Protein AF-A0A2S9FWS6-F1 (afdb_monomer)

pLDDT: mean 86.85, std 13.36, range [44.84, 97.12]

Radius of gyration: 15.55 Å; Cα contacts (8 Å, |Δi|>4): 75; chains: 1; bounding box: 38×25×39 Å

Foldseek 3Di:
DVVVQCPPPVSVVLVVVLLVLLVVLVQQLCCQQPCPPHHDHDDDPDPPRNVSSVCSVVVSVCSVVCPVVDDD

Sequence (72 aa):
MLEQRLTSPTDFAVGAFRIAVALLFMMHGPAKLFGWPQGSPAALGAWPMWWAGALEIVLGGLIAIGLFTRAA

Solvent-accessible surface area (backbone atoms only — not comparable to full-atom values): 3868 Å² total; per-residue (Å²): 118,75,66,68,61,59,69,37,71,65,50,42,51,53,53,52,51,40,50,51,52,16,50,52,22,57,53,47,10,39,13,24,59,67,19,38,96,64,60,72,45,40,56,88,84,34,84,67,51,24,56,50,13,52,48,21,44,53,52,16,49,35,47,60,74,43,64,87,65,70,77,130

Secondary structure (DSSP, 8-state):
--HHHHSSHHHHHHHHHHHHHHHHHHHHHHHHHH--SSS-PPPTT-TTHHHHHHHHHHHHHHHHHTTT-S--

Mean predicted aligned error: 6.28 Å

Structure (mmCIF, N/CA/C/O backbone):
data_AF-A0A2S9FWS6-F1
#
_entry.id   AF-A0A2S9FWS6-F1
#
loop_
_atom_site.group_PDB
_atom_site.id
_atom_site.type_symbol
_atom_site.label_atom_id
_atom_site.label_alt_id
_atom_site.label_comp_id
_atom_site.label_asym_id
_atom_site.la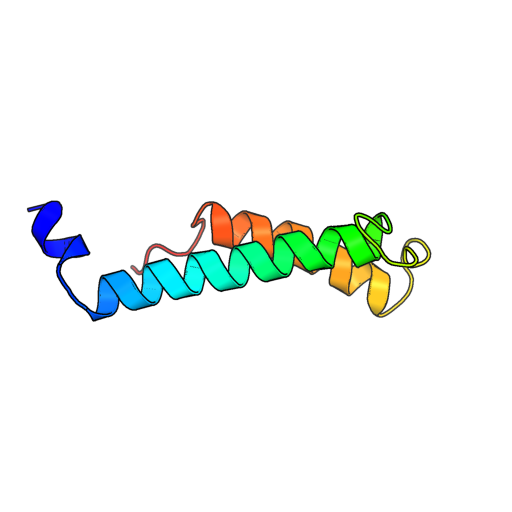bel_entity_id
_atom_site.label_seq_id
_atom_site.pdbx_PDB_ins_code
_atom_site.Cartn_x
_atom_site.Cartn_y
_atom_site.Cartn_z
_atom_site.occupancy
_atom_site.B_iso_or_equiv
_atom_site.auth_seq_id
_atom_site.auth_comp_id
_atom_site.auth_asym_id
_atom_site.auth_atom_id
_atom_site.pdbx_PDB_model_num
ATOM 1 N N . MET A 1 1 ? -21.632 11.265 18.710 1.00 56.38 1 MET A N 1
ATOM 2 C CA . MET A 1 1 ? -21.695 9.846 18.273 1.00 56.38 1 MET A CA 1
ATOM 3 C C . MET A 1 1 ? -20.485 9.428 17.430 1.00 56.38 1 MET A C 1
ATOM 5 O O . MET A 1 1 ? -20.030 8.306 17.594 1.00 56.38 1 MET A O 1
ATOM 9 N N . LEU A 1 2 ? -19.928 10.304 16.577 1.00 57.59 2 LEU A N 1
ATOM 10 C CA . LEU A 1 2 ? -18.723 10.020 15.773 1.00 57.59 2 LEU A CA 1
ATOM 11 C C . LEU A 1 2 ? -17.462 9.783 16.622 1.00 57.59 2 LEU A C 1
ATOM 13 O O . LEU A 1 2 ? -16.697 8.868 16.344 1.00 57.59 2 LEU A O 1
ATOM 17 N N . GLU A 1 3 ? -17.292 10.541 17.704 1.00 61.34 3 GLU A N 1
ATOM 18 C CA . GLU A 1 3 ? -16.121 10.426 18.587 1.00 61.34 3 GLU A CA 1
ATOM 19 C C . GLU A 1 3 ? -16.079 9.078 19.327 1.00 61.34 3 GLU A C 1
ATOM 21 O O . GLU A 1 3 ? -15.017 8.479 19.451 1.00 61.34 3 GLU A O 1
ATOM 26 N N . GLN A 1 4 ? -17.243 8.525 19.698 1.00 60.50 4 GLN A N 1
ATOM 27 C CA . GLN A 1 4 ? -17.346 7.220 20.369 1.00 60.50 4 GLN A CA 1
ATOM 28 C C . GLN A 1 4 ? -16.845 6.039 19.520 1.00 60.50 4 GLN A C 1
ATOM 30 O O . GLN A 1 4 ? -16.490 4.999 20.070 1.00 60.50 4 GLN A O 1
ATOM 35 N N . ARG A 1 5 ? -16.828 6.175 18.187 1.00 60.34 5 ARG A N 1
ATOM 36 C CA . ARG A 1 5 ? -16.333 5.142 17.259 1.00 60.34 5 ARG A CA 1
ATOM 37 C C . ARG A 1 5 ? -14.811 5.146 17.121 1.00 60.34 5 ARG A C 1
ATOM 39 O O . ARG A 1 5 ? -14.251 4.160 16.683 1.00 60.34 5 ARG A O 1
ATOM 46 N N . LEU A 1 6 ? -14.134 6.237 17.473 1.00 62.12 6 LEU A N 1
ATOM 47 C CA . LEU A 1 6 ? -12.667 6.301 17.434 1.00 62.12 6 LEU A CA 1
ATOM 48 C C . LEU A 1 6 ? -12.042 5.997 18.801 1.00 62.12 6 LEU A C 1
ATOM 50 O O . LEU A 1 6 ? -10.866 5.660 18.877 1.00 62.12 6 LEU A O 1
ATOM 54 N N . THR A 1 7 ? -12.823 6.099 19.880 1.00 68.69 7 THR A N 1
ATOM 55 C CA . THR A 1 7 ? -12.361 5.870 21.259 1.00 68.69 7 THR A CA 1
ATOM 56 C C . THR A 1 7 ? -12.313 4.397 21.664 1.00 68.69 7 THR A C 1
ATOM 58 O O . THR A 1 7 ? -11.780 4.080 22.724 1.00 68.69 7 THR A O 1
ATOM 61 N N . SER A 1 8 ? -12.878 3.491 20.860 1.00 80.31 8 SER A N 1
ATOM 62 C CA . SER A 1 8 ? -12.741 2.051 21.087 1.00 80.31 8 SER A CA 1
ATOM 63 C C . SER A 1 8 ? -11.307 1.617 20.749 1.00 80.31 8 SER A C 1
ATOM 65 O O . SER A 1 8 ? -10.858 1.855 19.624 1.00 80.31 8 SER A O 1
ATOM 67 N N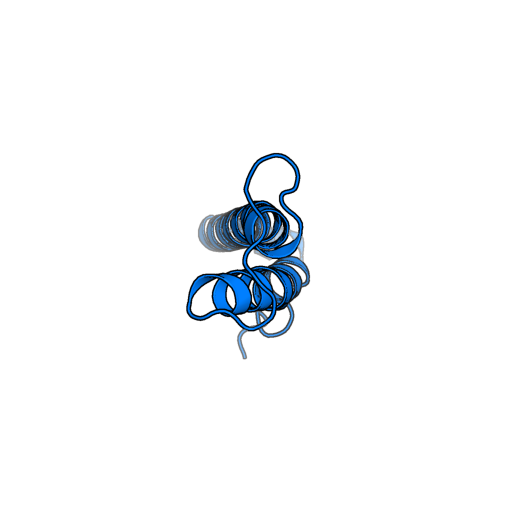 . PRO A 1 9 ? -10.581 0.948 21.666 1.00 83.75 9 PRO A N 1
ATOM 68 C CA . PRO A 1 9 ? -9.223 0.466 21.400 1.00 83.75 9 PRO A CA 1
ATOM 69 C C . PRO A 1 9 ? -9.128 -0.413 20.145 1.00 83.75 9 PRO A C 1
ATOM 71 O O . PRO A 1 9 ? -8.137 -0.360 19.418 1.00 83.75 9 PRO A O 1
ATOM 74 N N . THR A 1 10 ? -10.178 -1.189 19.864 1.00 84.88 10 THR A N 1
ATOM 75 C CA . THR A 1 10 ? -10.265 -2.067 18.691 1.00 84.88 10 THR A CA 1
ATOM 76 C C . THR A 1 10 ? -10.343 -1.275 17.390 1.00 84.88 10 THR A C 1
ATOM 78 O O . THR A 1 10 ? -9.630 -1.589 16.438 1.00 84.88 10 THR A O 1
ATOM 81 N N . ASP A 1 11 ? -11.162 -0.224 17.355 1.00 84.38 11 ASP A N 1
ATOM 82 C CA . ASP A 1 11 ? -11.363 0.588 16.151 1.00 84.38 11 ASP A CA 1
ATOM 83 C C . ASP A 1 11 ? -10.078 1.353 15.799 1.00 84.38 11 ASP A C 1
ATOM 85 O O . ASP A 1 11 ? -9.681 1.426 14.631 1.00 84.38 11 ASP A O 1
ATOM 89 N N . PHE A 1 12 ? -9.357 1.828 16.822 1.00 85.1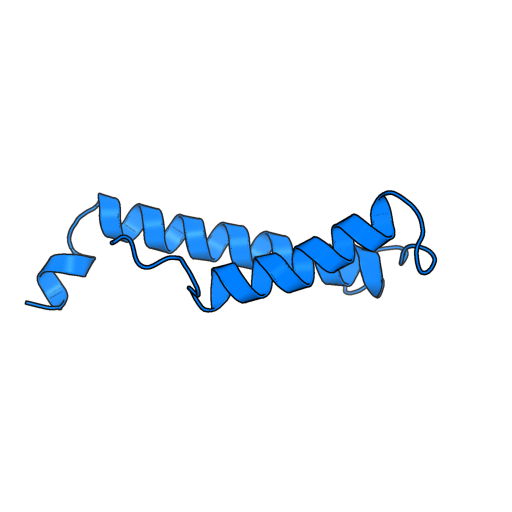2 12 PHE A N 1
ATOM 90 C CA . PHE A 1 12 ? -8.031 2.418 16.651 1.00 85.12 12 PHE A CA 1
ATOM 91 C C . PHE A 1 12 ? -7.006 1.403 16.121 1.00 85.12 12 PHE A C 1
ATOM 93 O O . PHE A 1 12 ? -6.290 1.696 15.161 1.00 85.12 12 PHE A O 1
ATOM 100 N N . ALA A 1 13 ? -6.950 0.199 16.700 1.00 89.56 13 ALA A N 1
ATOM 101 C CA . ALA A 1 13 ? -6.014 -0.843 16.279 1.00 89.56 13 ALA A CA 1
ATOM 102 C C . ALA A 1 13 ? -6.232 -1.266 14.815 1.00 89.56 13 ALA A C 1
ATOM 104 O O . ALA A 1 13 ? -5.267 -1.387 14.057 1.00 89.56 13 ALA A O 1
ATOM 105 N N . VAL A 1 14 ? -7.489 -1.427 14.390 1.00 88.94 14 VAL A N 1
ATOM 106 C CA . VAL A 1 14 ? -7.837 -1.760 12.999 1.00 88.94 14 VAL A CA 1
ATOM 107 C C . VAL A 1 14 ? -7.434 -0.632 12.047 1.00 88.94 14 VAL A C 1
ATOM 109 O O . VAL A 1 14 ? -6.843 -0.898 10.9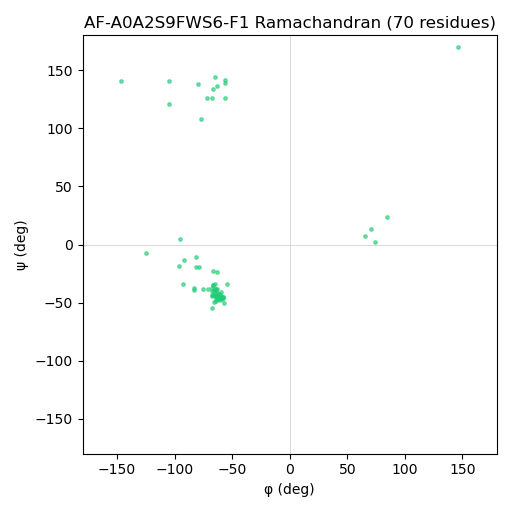99 1.00 88.94 14 VAL A O 1
ATOM 112 N N . GLY A 1 15 ? -7.691 0.628 12.414 1.00 89.31 15 GLY A N 1
ATOM 113 C CA . GLY A 1 15 ? -7.267 1.789 11.628 1.00 89.31 15 GLY A CA 1
ATOM 114 C C . GLY A 1 15 ? -5.746 1.872 11.464 1.00 89.31 15 GLY A C 1
ATOM 115 O O . GLY A 1 15 ? -5.254 2.044 10.347 1.00 89.31 15 GLY A O 1
ATOM 116 N N . ALA A 1 16 ? -4.998 1.683 12.554 1.00 91.12 16 ALA A N 1
ATOM 117 C CA . ALA A 1 16 ? -3.536 1.681 12.543 1.00 91.12 16 ALA A CA 1
ATOM 118 C C . ALA A 1 16 ? -2.968 0.535 11.691 1.00 91.12 16 ALA A C 1
ATOM 120 O O . ALA A 1 16 ? -2.090 0.763 10.857 1.00 91.12 16 ALA A O 1
ATOM 121 N N . PHE A 1 17 ? -3.509 -0.678 11.840 1.00 91.88 17 PHE A N 1
ATOM 122 C CA . PHE A 1 17 ? -3.112 -1.834 11.037 1.00 91.88 17 PHE A CA 1
ATOM 123 C C . PHE A 1 17 ? -3.344 -1.590 9.543 1.00 91.88 17 PHE A C 1
ATOM 125 O O . PHE A 1 17 ? -2.459 -1.835 8.724 1.00 91.88 17 PHE A O 1
ATOM 132 N N . ARG A 1 18 ? -4.503 -1.028 9.186 1.00 92.19 18 ARG A N 1
ATOM 133 C CA . ARG A 1 18 ? -4.844 -0.679 7.803 1.00 92.19 18 ARG A CA 1
ATOM 134 C C . ARG A 1 18 ? -3.827 0.284 7.191 1.00 92.19 18 ARG A C 1
ATOM 136 O O . ARG A 1 18 ? -3.362 0.054 6.077 1.00 92.19 18 ARG A O 1
ATOM 143 N N . ILE A 1 19 ? -3.458 1.333 7.928 1.00 93.62 19 ILE A N 1
ATOM 144 C CA . ILE A 1 19 ? -2.453 2.310 7.488 1.00 93.62 19 ILE A CA 1
ATOM 145 C C . ILE A 1 19 ? -1.086 1.641 7.322 1.00 93.62 19 ILE A C 1
ATOM 147 O O . ILE A 1 19 ? -0.434 1.842 6.300 1.00 93.62 19 ILE A O 1
ATOM 151 N N . ALA A 1 20 ? -0.666 0.820 8.287 1.00 95.81 20 ALA A N 1
ATOM 152 C CA . ALA A 1 20 ? 0.620 0.133 8.235 1.00 95.81 20 ALA A CA 1
ATOM 153 C C . ALA A 1 20 ? 0.729 -0.793 7.012 1.00 95.81 20 ALA A C 1
ATOM 155 O O . ALA A 1 20 ? 1.708 -0.725 6.272 1.00 95.81 20 ALA A O 1
ATOM 156 N N . VAL A 1 21 ? -0.294 -1.613 6.754 1.00 95.38 21 VAL A N 1
ATOM 157 C CA . VAL A 1 21 ? -0.315 -2.524 5.599 1.00 95.38 21 VAL A CA 1
ATOM 158 C C . VAL A 1 21 ? -0.337 -1.751 4.278 1.00 95.38 21 VAL A C 1
ATOM 160 O O . VAL A 1 21 ? 0.432 -2.080 3.374 1.00 95.38 21 VAL A O 1
ATOM 163 N N . ALA A 1 22 ? -1.159 -0.700 4.171 1.00 95.25 22 ALA A N 1
ATOM 164 C CA . ALA A 1 22 ? -1.188 0.155 2.984 1.00 95.25 22 ALA A CA 1
ATOM 165 C C . ALA A 1 22 ? 0.182 0.783 2.700 1.00 95.25 22 ALA A C 1
ATOM 167 O O . ALA A 1 22 ? 0.650 0.758 1.561 1.00 95.25 22 ALA A O 1
ATOM 168 N N . LEU A 1 23 ? 0.845 1.305 3.737 1.00 95.12 23 LEU A N 1
ATOM 169 C CA . LEU A 1 23 ? 2.169 1.908 3.620 1.00 95.12 23 LEU A CA 1
ATOM 170 C C . LEU A 1 23 ? 3.207 0.885 3.149 1.00 95.12 23 LEU A C 1
ATOM 172 O O . LEU A 1 23 ? 3.959 1.166 2.218 1.00 95.12 23 LEU A O 1
ATOM 176 N N . LEU A 1 24 ? 3.225 -0.309 3.750 1.00 95.56 24 LEU A N 1
ATOM 177 C CA . LEU A 1 24 ? 4.150 -1.373 3.361 1.00 95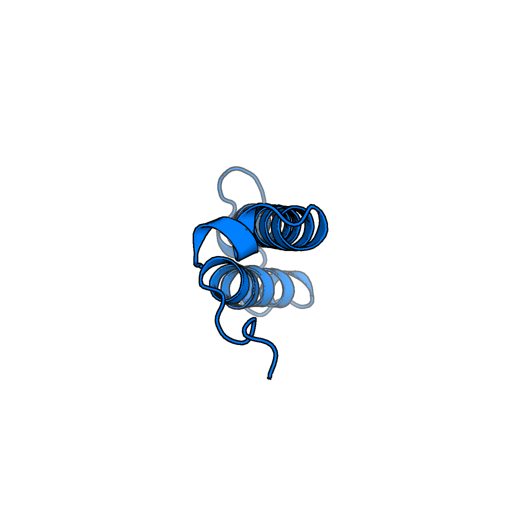.56 24 LEU A CA 1
ATOM 178 C C . LEU A 1 24 ? 3.982 -1.739 1.883 1.00 95.56 24 LEU A C 1
ATOM 180 O O . LEU A 1 24 ? 4.973 -1.817 1.159 1.00 95.56 24 LEU A O 1
ATOM 184 N N . PHE A 1 25 ? 2.748 -1.897 1.409 1.00 95.81 25 PHE A N 1
ATOM 185 C CA . PHE A 1 25 ? 2.469 -2.215 0.008 1.00 95.81 25 PHE A CA 1
ATOM 186 C C . PHE A 1 25 ? 2.881 -1.071 -0.931 1.00 95.81 25 PHE A C 1
ATOM 188 O O . PHE A 1 25 ? 3.518 -1.312 -1.955 1.00 95.81 25 PHE A O 1
ATOM 195 N N . MET A 1 26 ? 2.606 0.179 -0.548 1.00 94.25 26 MET A N 1
ATOM 196 C CA . MET A 1 26 ? 3.015 1.369 -1.304 1.00 94.25 26 MET A CA 1
ATOM 197 C C . MET A 1 26 ? 4.530 1.584 -1.344 1.00 94.25 26 MET A C 1
ATOM 199 O O . MET A 1 26 ? 5.014 2.241 -2.257 1.00 94.25 26 MET A O 1
ATOM 203 N N . MET A 1 27 ? 5.293 1.042 -0.395 1.00 94.38 27 MET A N 1
ATOM 204 C CA . MET A 1 27 ? 6.759 1.071 -0.439 1.00 94.38 27 MET A CA 1
ATOM 205 C C . MET A 1 27 ? 7.333 -0.051 -1.310 1.00 94.38 27 MET A C 1
ATOM 207 O O . MET A 1 27 ? 8.300 0.165 -2.038 1.00 94.38 27 MET A O 1
ATOM 211 N N . HIS A 1 28 ? 6.744 -1.247 -1.259 1.00 94.19 28 HIS A N 1
ATOM 212 C CA . HIS A 1 28 ? 7.279 -2.417 -1.957 1.00 94.19 28 HIS A CA 1
ATOM 213 C C . HIS A 1 28 ? 6.863 -2.485 -3.432 1.00 94.19 28 HIS A C 1
ATOM 215 O O . HIS A 1 28 ? 7.687 -2.852 -4.273 1.00 94.19 28 HIS A O 1
ATOM 221 N N . GLY A 1 29 ? 5.633 -2.089 -3.765 1.00 94.56 29 GLY A N 1
ATOM 222 C CA . GLY A 1 29 ? 5.125 -2.124 -5.136 1.00 94.56 29 GLY A CA 1
ATOM 223 C C . GLY A 1 29 ? 5.992 -1.310 -6.103 1.00 94.56 29 GLY A C 1
ATOM 224 O O . GLY A 1 29 ? 6.444 -1.856 -7.116 1.00 94.56 29 GLY A O 1
ATOM 225 N N . PRO A 1 30 ? 6.321 -0.042 -5.782 1.00 95.31 30 PRO A N 1
ATOM 226 C CA . PRO A 1 30 ? 7.193 0.766 -6.621 1.00 95.31 30 PRO A CA 1
ATOM 227 C C . PRO A 1 30 ? 8.619 0.228 -6.710 1.00 95.31 30 PRO A C 1
ATOM 229 O O . PRO A 1 30 ? 9.221 0.302 -7.780 1.00 95.31 30 PRO A O 1
ATOM 232 N N . ALA A 1 31 ? 9.144 -0.375 -5.641 1.00 95.69 31 ALA A N 1
ATOM 233 C CA . ALA A 1 31 ? 10.468 -0.990 -5.675 1.00 95.69 31 ALA A CA 1
ATOM 234 C C . ALA A 1 31 ? 10.510 -2.162 -6.670 1.00 95.69 31 ALA A C 1
ATOM 236 O O . ALA A 1 31 ? 11.478 -2.305 -7.415 1.00 95.69 31 ALA A O 1
ATOM 237 N N . LYS A 1 32 ? 9.434 -2.959 -6.745 1.00 94.56 32 LYS A N 1
ATOM 238 C CA . LYS A 1 32 ? 9.322 -4.090 -7.680 1.00 94.56 32 LYS A CA 1
ATOM 239 C C . LYS A 1 32 ? 9.062 -3.672 -9.124 1.00 94.56 32 LYS A C 1
ATOM 241 O O . LYS A 1 32 ? 9.588 -4.312 -10.028 1.00 94.56 32 LYS A O 1
ATOM 246 N N . LEU A 1 33 ? 8.246 -2.645 -9.359 1.00 95.50 33 LEU A N 1
ATOM 247 C CA . LEU A 1 33 ? 7.843 -2.245 -10.716 1.00 95.50 33 LEU A CA 1
ATOM 248 C C . LEU A 1 33 ? 8.743 -1.175 -11.337 1.00 95.50 33 LEU A C 1
ATOM 250 O O . LEU A 1 33 ? 8.950 -1.177 -12.547 1.00 95.50 33 LEU A O 1
ATOM 254 N N . PHE A 1 34 ? 9.263 -0.266 -10.515 1.00 93.81 34 PHE A N 1
ATOM 255 C CA . PHE A 1 34 ? 9.965 0.937 -10.963 1.00 93.81 34 PHE A CA 1
ATOM 256 C C . PHE A 1 34 ? 11.378 1.065 -10.376 1.00 93.81 34 PHE A C 1
ATOM 258 O O . PHE A 1 34 ? 12.112 1.962 -10.776 1.00 93.81 34 PHE A O 1
ATOM 265 N N . GLY A 1 35 ? 11.779 0.197 -9.438 1.00 92.00 35 GLY A N 1
ATOM 266 C CA . GLY A 1 35 ? 13.092 0.271 -8.781 1.00 92.00 35 GLY A CA 1
ATOM 267 C C . GLY A 1 35 ? 13.247 1.448 -7.811 1.00 92.00 35 GLY A C 1
ATOM 268 O O . GLY A 1 35 ? 14.360 1.758 -7.398 1.00 92.00 35 GLY A O 1
ATOM 269 N N . TRP A 1 36 ? 12.149 2.114 -7.444 1.00 91.44 36 TRP A N 1
ATOM 270 C CA . TRP A 1 36 ? 12.146 3.296 -6.580 1.00 91.44 36 TRP A CA 1
ATOM 271 C C . TRP A 1 36 ? 11.651 2.957 -5.167 1.00 91.44 36 TRP A C 1
ATOM 273 O O . TRP A 1 36 ? 10.659 2.238 -5.050 1.00 91.44 36 TRP A O 1
ATOM 283 N N . PRO A 1 37 ? 12.233 3.515 -4.087 1.00 86.75 37 PRO A N 1
ATOM 284 C CA . PRO A 1 37 ? 13.418 4.386 -4.046 1.00 86.75 37 PRO A CA 1
ATOM 285 C C . PRO A 1 37 ? 14.751 3.630 -4.173 1.00 86.75 37 PRO A C 1
ATOM 287 O O . PRO A 1 37 ? 15.762 4.219 -4.546 1.00 86.75 37 PRO A O 1
ATOM 290 N N . GLN A 1 38 ? 14.742 2.322 -3.916 1.00 86.62 38 GLN A N 1
ATOM 291 C CA . GLN A 1 38 ? 15.865 1.423 -4.151 1.00 86.62 38 GLN A CA 1
ATOM 292 C C . GLN A 1 38 ? 15.347 0.040 -4.553 1.00 86.62 38 GLN A C 1
ATOM 294 O O . GLN A 1 38 ? 14.363 -0.449 -3.996 1.00 86.62 38 GLN A O 1
ATOM 299 N N . GLY A 1 39 ? 16.022 -0.606 -5.500 1.00 85.88 39 GLY A N 1
ATOM 300 C CA . GLY A 1 39 ? 15.667 -1.935 -5.992 1.00 85.88 39 GLY A CA 1
ATOM 301 C C . GLY A 1 39 ? 15.987 -2.092 -7.475 1.00 85.88 39 GLY A C 1
ATOM 302 O O . GLY A 1 39 ? 16.313 -1.124 -8.158 1.00 85.88 39 GLY A O 1
ATOM 303 N N . SER A 1 40 ? 15.894 -3.322 -7.976 1.00 90.69 40 SER A N 1
ATOM 304 C CA . SER A 1 40 ? 15.935 -3.594 -9.413 1.00 90.69 40 SER A CA 1
ATOM 305 C C . SER A 1 40 ? 14.514 -3.917 -9.877 1.00 90.69 40 SER A C 1
ATOM 307 O O . SER A 1 40 ? 13.915 -4.849 -9.329 1.00 90.69 40 SER A O 1
ATOM 309 N N . PRO A 1 41 ? 13.947 -3.151 -10.826 1.00 94.75 41 PRO A N 1
ATOM 310 C CA . PRO A 1 41 ? 12.606 -3.417 -11.315 1.00 94.75 41 PRO A CA 1
ATOM 311 C C . PRO A 1 41 ? 12.556 -4.783 -11.998 1.00 94.75 41 PRO A C 1
ATOM 313 O O . PRO A 1 41 ? 13.441 -5.154 -12.773 1.00 94.75 41 PRO A O 1
ATOM 316 N N . ALA A 1 42 ? 11.501 -5.537 -11.711 1.00 94.81 42 ALA A N 1
ATOM 317 C CA . ALA A 1 42 ? 11.247 -6.808 -12.360 1.00 94.81 42 ALA A CA 1
ATOM 318 C C . ALA A 1 42 ? 10.970 -6.594 -13.852 1.00 94.81 42 ALA A C 1
ATOM 320 O O . ALA A 1 42 ? 10.305 -5.632 -14.244 1.00 94.81 42 ALA A O 1
ATOM 321 N N . ALA A 1 43 ? 11.427 -7.534 -14.682 1.00 95.62 43 ALA A N 1
ATOM 322 C CA . ALA A 1 43 ? 11.068 -7.540 -16.093 1.00 95.62 43 ALA A CA 1
ATOM 323 C C . ALA A 1 43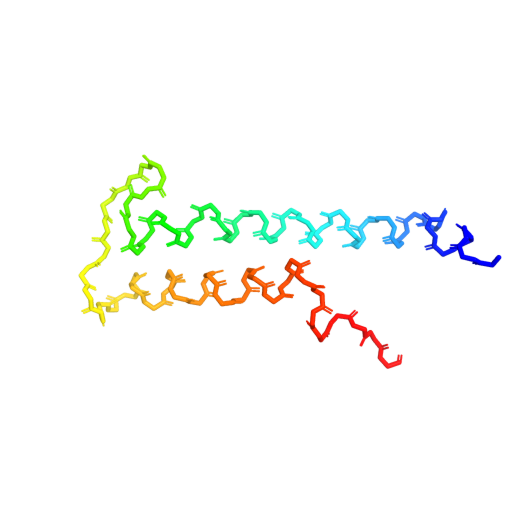 ? 9.538 -7.575 -16.256 1.00 95.62 43 ALA A C 1
ATOM 325 O O . ALA A 1 43 ? 8.832 -8.239 -15.493 1.00 95.62 43 ALA A O 1
ATOM 326 N N . LEU A 1 44 ? 9.026 -6.843 -17.247 1.00 95.31 44 LEU A N 1
ATOM 327 C CA . LEU A 1 44 ? 7.590 -6.714 -17.483 1.00 95.31 44 LEU A CA 1
ATOM 328 C C . LEU A 1 44 ? 6.944 -8.099 -17.659 1.00 95.31 44 LEU A C 1
ATOM 330 O O . LEU A 1 44 ? 7.391 -8.897 -18.479 1.00 95.31 44 LEU A O 1
ATOM 334 N N . GLY A 1 45 ? 5.903 -8.387 -16.875 1.00 94.69 45 GLY A N 1
ATOM 335 C CA . GLY A 1 45 ? 5.189 -9.668 -16.909 1.00 94.69 45 GLY A CA 1
ATOM 336 C C . GLY A 1 45 ? 5.936 -10.850 -16.276 1.00 94.69 45 GLY A C 1
ATOM 337 O O . GLY A 1 45 ? 5.404 -11.961 -16.272 1.00 94.69 45 GLY A O 1
ATOM 338 N N . ALA A 1 46 ? 7.132 -10.641 -15.714 1.00 96.44 46 ALA A N 1
ATOM 339 C CA . ALA A 1 46 ? 7.916 -11.712 -15.113 1.00 96.44 46 ALA A CA 1
ATOM 340 C C . ALA A 1 46 ? 7.256 -12.265 -13.846 1.00 96.44 46 ALA A C 1
ATOM 342 O O . ALA A 1 46 ? 6.972 -11.547 -12.879 1.00 96.44 46 ALA A O 1
ATOM 343 N N . TRP A 1 47 ? 7.067 -13.580 -13.830 1.00 93.81 47 TRP A N 1
ATOM 344 C CA . TRP A 1 47 ? 6.652 -14.298 -12.637 1.00 93.81 47 TRP A CA 1
ATOM 345 C C . TRP A 1 47 ? 7.849 -14.543 -11.700 1.00 93.81 47 TRP A C 1
ATOM 347 O O . TRP A 1 47 ? 8.914 -14.925 -12.185 1.00 93.81 47 TRP A O 1
ATOM 357 N N . PRO A 1 48 ? 7.707 -14.377 -10.369 1.00 94.38 48 PRO A N 1
ATOM 358 C CA . PRO A 1 48 ? 6.531 -13.877 -9.640 1.00 94.38 48 PRO A CA 1
ATOM 359 C C . PRO A 1 48 ? 6.554 -12.355 -9.404 1.00 94.38 48 PRO A C 1
ATOM 361 O O . PRO A 1 48 ? 5.550 -11.766 -9.007 1.00 94.38 48 PRO A O 1
ATOM 364 N N . MET A 1 49 ? 7.707 -11.713 -9.610 1.00 95.00 49 MET A N 1
ATOM 365 C CA . MET A 1 49 ? 7.999 -10.397 -9.035 1.00 95.00 49 MET A CA 1
ATOM 366 C C . MET A 1 49 ? 7.198 -9.249 -9.647 1.00 95.00 49 MET A C 1
ATOM 368 O O . MET A 1 49 ? 6.772 -8.356 -8.915 1.00 95.00 49 MET A O 1
ATOM 372 N N . TRP A 1 50 ? 6.959 -9.270 -10.960 1.00 96.06 50 TRP A N 1
ATOM 373 C CA . TRP A 1 50 ? 6.200 -8.205 -11.612 1.00 96.06 50 TRP A CA 1
ATOM 374 C C . TRP A 1 50 ? 4.735 -8.214 -11.161 1.00 96.06 50 TRP A C 1
ATOM 376 O O . TRP A 1 50 ? 4.179 -7.182 -10.792 1.00 96.06 50 TRP A O 1
ATOM 386 N N . TRP A 1 51 ? 4.140 -9.406 -11.090 1.00 97.12 51 TRP A N 1
ATOM 387 C CA . TRP A 1 51 ? 2.772 -9.591 -10.608 1.00 97.12 51 TRP A CA 1
ATOM 388 C C . TRP A 1 51 ? 2.627 -9.243 -9.126 1.00 97.12 51 TRP A C 1
ATOM 390 O O . TRP A 1 51 ? 1.650 -8.598 -8.752 1.00 97.12 51 TRP A O 1
ATOM 400 N N . ALA A 1 52 ? 3.616 -9.586 -8.295 1.00 96.62 52 ALA A N 1
ATOM 401 C CA . ALA A 1 52 ? 3.644 -9.164 -6.896 1.00 96.62 52 ALA A CA 1
ATOM 402 C C . ALA A 1 52 ? 3.631 -7.631 -6.765 1.00 96.62 52 ALA A C 1
ATOM 404 O O . ALA A 1 52 ? 2.824 -7.091 -6.014 1.00 96.62 52 ALA A O 1
ATOM 405 N N . GLY A 1 53 ? 4.463 -6.922 -7.537 1.00 96.31 53 GLY A N 1
ATOM 406 C CA . GLY A 1 53 ? 4.492 -5.457 -7.532 1.00 96.31 53 GLY A CA 1
ATOM 407 C C . GLY A 1 53 ? 3.179 -4.824 -8.004 1.00 96.31 53 GLY A C 1
ATOM 408 O O . GLY A 1 53 ? 2.692 -3.875 -7.390 1.00 96.31 53 GLY A O 1
ATOM 409 N N . ALA A 1 54 ? 2.563 -5.376 -9.053 1.00 96.75 54 ALA A N 1
ATOM 410 C CA . ALA A 1 54 ? 1.266 -4.914 -9.551 1.00 96.75 54 ALA A CA 1
ATOM 411 C C . ALA A 1 54 ? 0.159 -5.074 -8.498 1.00 96.75 54 ALA A C 1
ATOM 413 O O . ALA A 1 54 ? -0.605 -4.138 -8.248 1.00 96.75 54 ALA A O 1
ATOM 414 N N . LEU A 1 55 ? 0.106 -6.234 -7.837 1.00 96.62 55 LEU A N 1
ATOM 415 C CA . LEU A 1 55 ? -0.840 -6.489 -6.753 1.00 96.62 55 LEU A CA 1
ATOM 416 C C . LEU A 1 55 ? -0.591 -5.570 -5.556 1.00 96.62 55 LEU A C 1
ATOM 418 O O . LEU A 1 55 ? -1.550 -5.078 -4.972 1.00 96.62 55 LEU A O 1
ATOM 422 N N . GLU A 1 56 ? 0.664 -5.284 -5.214 1.00 96.88 56 GLU A N 1
ATOM 423 C CA . GLU A 1 56 ? 0.997 -4.368 -4.121 1.00 96.88 56 GLU A CA 1
ATOM 424 C C . GLU A 1 56 ? 0.489 -2.947 -4.371 1.00 96.88 56 GLU A C 1
ATOM 426 O O . GLU A 1 56 ? -0.100 -2.342 -3.477 1.00 96.88 56 GLU A O 1
ATOM 431 N N . ILE A 1 57 ? 0.629 -2.431 -5.595 1.00 95.75 57 ILE A N 1
ATOM 432 C CA . ILE A 1 57 ? 0.097 -1.109 -5.947 1.00 95.75 57 ILE A CA 1
ATOM 433 C C . ILE A 1 57 ? -1.432 -1.093 -5.896 1.00 95.75 57 ILE A C 1
ATOM 435 O O . ILE A 1 57 ? -2.026 -0.216 -5.268 1.00 95.75 57 ILE A O 1
ATOM 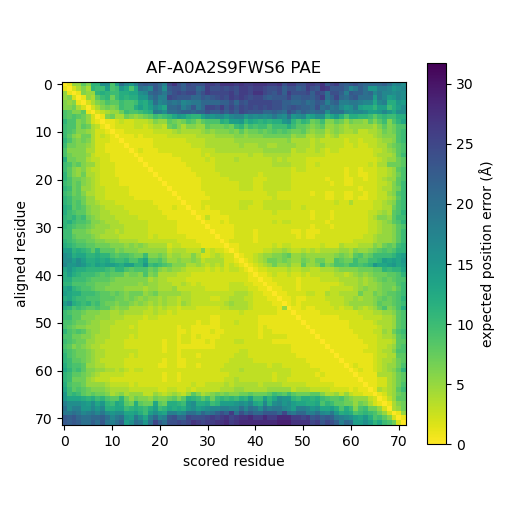439 N N . VAL A 1 58 ? -2.082 -2.068 -6.533 1.00 95.69 58 VAL A N 1
ATOM 440 C CA . VAL A 1 58 ? -3.548 -2.095 -6.616 1.00 95.69 58 VAL A CA 1
ATOM 441 C C . VAL A 1 58 ? -4.160 -2.332 -5.236 1.00 95.69 58 VAL A C 1
ATOM 443 O O . VAL A 1 58 ? -4.955 -1.521 -4.765 1.00 95.69 58 VAL A O 1
ATOM 446 N N . LEU A 1 59 ? -3.767 -3.407 -4.550 1.00 94.94 59 LEU A N 1
ATOM 447 C CA . LEU A 1 59 ? -4.315 -3.758 -3.240 1.00 94.94 59 LEU A CA 1
ATOM 448 C C . LEU A 1 59 ? -3.910 -2.738 -2.173 1.00 94.94 59 LEU A C 1
ATOM 450 O O . LEU A 1 59 ? -4.752 -2.348 -1.372 1.00 94.94 59 LEU A O 1
ATOM 454 N N . GLY A 1 60 ? -2.669 -2.243 -2.186 1.00 94.50 60 GLY A N 1
ATOM 455 C CA . GLY A 1 60 ? -2.225 -1.198 -1.262 1.00 94.50 60 GLY A CA 1
ATOM 456 C C . GLY A 1 60 ? -3.042 0.087 -1.407 1.00 94.50 60 GLY A C 1
ATOM 457 O O . GLY A 1 60 ? -3.435 0.679 -0.403 1.00 94.50 60 GLY A O 1
ATOM 458 N N . GLY A 1 61 ? -3.366 0.484 -2.644 1.00 93.81 61 GLY A N 1
ATOM 459 C CA . GLY A 1 61 ? -4.195 1.657 -2.922 1.00 93.81 61 GLY A CA 1
ATOM 460 C C . GLY A 1 61 ? -5.628 1.472 -2.423 1.00 93.81 61 GLY A C 1
ATOM 461 O O . GLY A 1 61 ? -6.178 2.354 -1.762 1.00 93.81 61 GLY A O 1
ATOM 462 N N . LEU A 1 62 ? -6.206 0.290 -2.654 1.00 93.31 62 LEU A N 1
ATOM 463 C CA . LEU A 1 62 ? -7.526 -0.071 -2.131 1.00 93.31 62 LEU A CA 1
ATOM 464 C C . LEU A 1 62 ? -7.557 -0.046 -0.595 1.00 93.31 62 LEU A C 1
ATOM 466 O O . LEU A 1 62 ? -8.475 0.540 -0.012 1.00 93.31 62 LEU A O 1
ATOM 470 N N . ILE A 1 63 ? -6.534 -0.612 0.057 1.00 92.56 63 ILE A N 1
ATOM 471 C CA . ILE A 1 63 ? -6.405 -0.629 1.520 1.00 92.56 63 ILE A CA 1
ATOM 472 C C . ILE A 1 63 ? -6.228 0.787 2.062 1.00 92.56 63 ILE A C 1
ATOM 474 O O . ILE A 1 63 ? -6.819 1.082 3.095 1.00 92.56 63 ILE A O 1
ATOM 478 N N . ALA A 1 64 ? -5.485 1.672 1.389 1.00 89.69 64 ALA A N 1
ATOM 479 C CA . ALA A 1 64 ? -5.331 3.070 1.798 1.00 89.69 64 ALA A CA 1
ATOM 480 C C . ALA A 1 64 ? -6.670 3.828 1.740 1.00 89.69 64 ALA A C 1
ATOM 482 O O . ALA A 1 64 ? -7.085 4.458 2.718 1.00 89.69 64 ALA A O 1
ATOM 483 N N . ILE A 1 65 ? -7.390 3.703 0.620 1.00 89.44 65 ILE A N 1
ATOM 484 C CA . ILE A 1 65 ? -8.685 4.366 0.398 1.00 89.44 65 ILE A CA 1
ATOM 485 C C . ILE A 1 65 ? -9.754 3.816 1.349 1.00 89.44 65 ILE A C 1
ATOM 487 O O . ILE A 1 65 ? -10.582 4.566 1.854 1.00 89.44 65 ILE A O 1
ATOM 491 N N . GLY A 1 66 ? -9.704 2.523 1.667 1.00 83.81 66 GLY A N 1
ATOM 492 C CA . GLY A 1 66 ? -10.731 1.859 2.486 1.00 83.81 66 GLY A CA 1
ATOM 493 C C . GLY A 1 66 ? -11.914 1.396 1.674 1.00 83.81 66 GLY A C 1
ATOM 494 O O . GLY A 1 66 ? -13.022 1.233 2.188 1.00 83.81 66 GLY A O 1
ATOM 495 N N . LEU A 1 67 ? -11.673 1.185 0.382 1.00 76.44 67 LEU A N 1
ATOM 496 C CA . LEU A 1 67 ? -12.647 0.545 -0.469 1.00 76.44 67 LEU A CA 1
ATOM 497 C C . L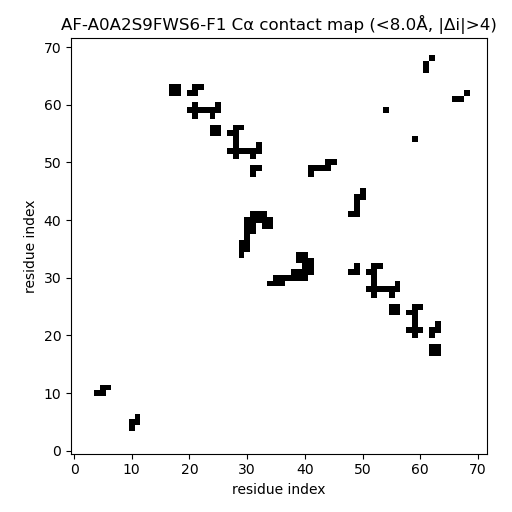EU A 1 67 ? -12.788 -0.909 -0.005 1.00 76.44 67 LEU A C 1
ATOM 499 O O . LEU A 1 67 ? -11.794 -1.574 0.271 1.00 76.44 67 LEU A O 1
ATOM 503 N N . PHE A 1 68 ? -14.028 -1.378 0.128 1.00 67.56 68 PHE A N 1
ATOM 504 C CA . PHE A 1 68 ? -14.369 -2.706 0.660 1.00 67.56 68 PHE A CA 1
ATOM 5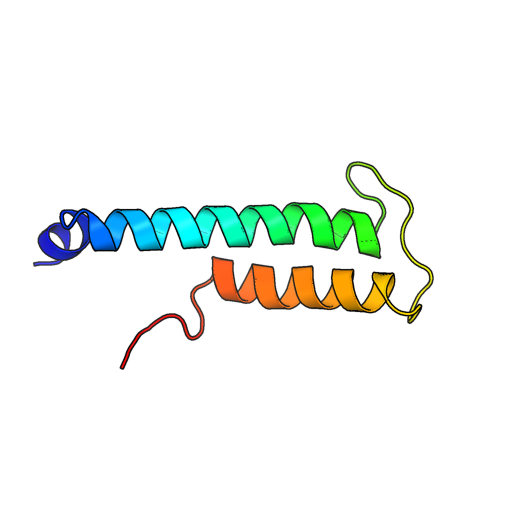05 C C . PHE A 1 68 ? -14.022 -2.960 2.142 1.00 67.56 68 PHE A C 1
ATOM 507 O O . PHE A 1 68 ? -14.223 -4.073 2.615 1.00 67.56 68 PHE A O 1
ATOM 514 N N . THR A 1 69 ? -13.572 -1.956 2.911 1.00 62.19 69 THR A N 1
ATOM 515 C CA . THR A 1 69 ? -13.312 -2.111 4.361 1.00 62.19 69 THR A CA 1
ATOM 516 C C . THR A 1 69 ? -14.477 -1.668 5.245 1.00 62.19 69 THR A C 1
ATOM 518 O O . THR A 1 69 ? -14.360 -1.672 6.470 1.00 62.19 69 THR A O 1
ATOM 521 N N . ARG A 1 70 ? -15.618 -1.288 4.655 1.00 57.56 70 ARG A N 1
ATOM 522 C CA . ARG A 1 70 ? -16.872 -1.175 5.404 1.00 57.56 70 ARG A CA 1
ATOM 523 C C . ARG A 1 70 ? -17.413 -2.590 5.611 1.00 57.56 70 ARG A C 1
ATOM 525 O O . ARG A 1 70 ? -17.881 -3.205 4.657 1.00 57.56 70 ARG A O 1
ATOM 532 N N . ALA A 1 71 ? -17.340 -3.088 6.843 1.00 49.34 71 ALA A N 1
ATOM 533 C CA . ALA A 1 71 ? -18.130 -4.242 7.254 1.00 49.34 71 ALA A CA 1
ATOM 534 C C . ALA A 1 71 ? -19.621 -3.948 7.002 1.00 49.34 71 ALA A C 1
ATOM 536 O O . ALA A 1 71 ? -20.065 -2.812 7.202 1.00 49.34 71 ALA A O 1
ATOM 537 N N . ALA A 1 72 ? -20.355 -4.949 6.510 1.00 44.84 72 ALA A N 1
ATOM 538 C CA . ALA A 1 72 ? -21.816 -4.948 6.517 1.00 44.84 72 ALA A CA 1
ATOM 539 C C . ALA A 1 72 ? -22.358 -4.601 7.914 1.00 44.84 72 ALA A C 1
ATOM 541 O O . ALA A 1 72 ? -21.706 -4.996 8.908 1.00 44.84 72 ALA A O 1
#

Nearest PDB structures (foldseek):
  7tap-assembly1_O  TM=3.447E-01  e=7.987E+00  Saccharomyces cerevisiae
  6pe4-assembly1_F  TM=3.320E-01  e=7.987E+00  Saccharomyces cerevisiae S288C